Protein AF-A0A7Y7NU45-F1 (afdb_monomer_lite)

Structure (mmCIF, N/CA/C/O backbone):
data_AF-A0A7Y7NU45-F1
#
_entry.id   AF-A0A7Y7NU45-F1
#
loop_
_atom_site.group_PDB
_atom_site.id
_atom_site.type_symbol
_atom_site.label_atom_id
_atom_site.label_alt_id
_atom_site.label_comp_id
_atom_site.label_asym_id
_atom_site.label_entity_id
_atom_site.label_seq_id
_atom_site.pdbx_PDB_ins_code
_atom_site.Cartn_x
_atom_site.Cartn_y
_atom_site.Cartn_z
_atom_site.occupancy
_atom_site.B_iso_or_equiv
_atom_site.auth_seq_id
_atom_site.auth_comp_id
_atom_site.auth_asym_id
_atom_site.auth_atom_id
_atom_site.pdbx_PDB_model_num
ATOM 1 N N . MET A 1 1 ? 34.730 -13.138 20.789 1.00 39.31 1 MET A N 1
ATOM 2 C CA . MET A 1 1 ? 34.102 -14.218 19.996 1.00 39.31 1 MET A CA 1
ATOM 3 C C . MET A 1 1 ? 32.606 -13.938 19.883 1.00 39.31 1 MET A C 1
ATOM 5 O O . MET A 1 1 ? 32.024 -13.615 20.901 1.00 39.31 1 MET A O 1
ATOM 9 N N . LYS A 1 2 ? 32.054 -14.073 18.662 1.00 39.88 2 LYS A N 1
ATOM 10 C CA . LYS A 1 2 ? 30.634 -14.274 18.264 1.00 39.88 2 LYS A CA 1
ATOM 11 C C . LYS A 1 2 ? 29.599 -13.237 18.762 1.00 39.88 2 LYS A C 1
ATOM 13 O O . LYS A 1 2 ? 29.219 -13.240 19.918 1.00 39.88 2 LYS A O 1
ATOM 18 N N . LYS A 1 3 ? 29.236 -12.250 17.928 1.00 50.25 3 LYS A N 1
ATOM 19 C CA . LYS A 1 3 ? 28.207 -12.290 16.851 1.00 50.25 3 LYS A CA 1
ATOM 20 C C . LYS A 1 3 ? 26.789 -12.433 17.411 1.00 50.25 3 LYS A C 1
ATOM 22 O O . LYS A 1 3 ? 26.355 -13.544 17.687 1.00 50.25 3 LYS A O 1
ATOM 27 N N . ILE A 1 4 ? 26.087 -11.307 17.526 1.00 57.47 4 ILE A N 1
ATOM 28 C CA . ILE A 1 4 ? 24.706 -11.221 17.997 1.00 57.47 4 ILE A CA 1
ATOM 29 C C . ILE A 1 4 ? 23.976 -10.207 17.093 1.00 57.47 4 ILE A C 1
ATOM 31 O O . ILE A 1 4 ? 24.227 -9.013 17.179 1.00 57.47 4 ILE A O 1
ATOM 35 N N . HIS A 1 5 ? 23.093 -10.767 16.255 1.00 49.81 5 HIS A N 1
ATOM 36 C CA . HIS A 1 5 ? 21.863 -10.196 15.677 1.00 49.81 5 HIS A CA 1
ATOM 37 C C . HIS A 1 5 ? 22.051 -9.210 14.508 1.00 49.81 5 HIS A C 1
ATOM 39 O O . HIS A 1 5 ? 22.326 -8.035 14.685 1.00 49.81 5 HIS A O 1
ATOM 45 N N . THR A 1 6 ? 22.135 -9.700 13.270 1.00 47.94 6 THR A N 1
ATOM 46 C CA . THR A 1 6 ? 20.996 -10.066 12.397 1.00 47.94 6 THR A CA 1
ATOM 47 C C . 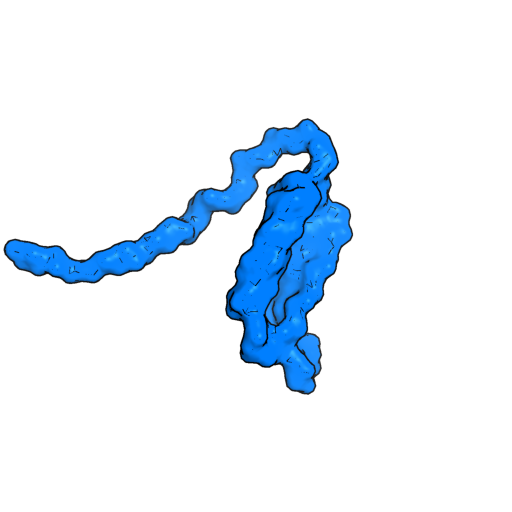THR A 1 6 ? 20.226 -8.838 11.904 1.00 47.94 6 THR A C 1
ATOM 49 O O . THR A 1 6 ? 19.321 -8.355 12.566 1.00 47.94 6 THR A O 1
ATOM 52 N N . ILE A 1 7 ? 20.620 -8.392 10.706 1.00 54.22 7 ILE A N 1
ATOM 53 C CA . ILE A 1 7 ? 19.749 -8.023 9.580 1.00 54.22 7 ILE A CA 1
ATOM 54 C C . ILE A 1 7 ? 18.572 -7.095 9.933 1.00 54.22 7 ILE A C 1
ATOM 56 O O . ILE A 1 7 ? 17.460 -7.545 10.183 1.00 54.22 7 ILE A O 1
ATOM 60 N N . LEU A 1 8 ? 18.810 -5.790 9.821 1.00 42.88 8 LEU A N 1
ATOM 61 C CA . LEU A 1 8 ? 17.781 -4.812 9.459 1.00 42.88 8 LEU A CA 1
ATOM 62 C C . LEU A 1 8 ? 18.300 -4.092 8.202 1.00 42.88 8 LEU A C 1
ATOM 64 O O . LEU A 1 8 ? 18.938 -3.050 8.272 1.00 42.88 8 LEU A O 1
ATOM 68 N N . ALA A 1 9 ? 18.444 -4.823 7.096 1.00 46.22 9 ALA A N 1
ATOM 69 C CA . ALA A 1 9 ? 17.442 -4.844 6.033 1.00 46.22 9 ALA A CA 1
ATOM 70 C C . ALA A 1 9 ? 17.001 -3.425 5.629 1.00 46.22 9 ALA A C 1
ATOM 72 O O . ALA A 1 9 ? 15.941 -2.949 6.010 1.00 46.22 9 ALA A O 1
ATOM 73 N N . THR A 1 10 ? 17.868 -2.772 4.855 1.00 46.69 10 THR A N 1
ATOM 74 C CA . THR A 1 10 ? 17.479 -2.164 3.574 1.00 46.69 10 THR A CA 1
ATOM 75 C C . THR A 1 10 ? 16.232 -1.272 3.601 1.00 46.69 10 THR A C 1
ATOM 77 O O . THR A 1 10 ? 15.282 -1.500 2.862 1.00 46.69 10 THR A O 1
ATOM 80 N N . ALA A 1 11 ? 16.241 -0.215 4.407 1.00 46.31 11 ALA A N 1
ATOM 81 C CA . ALA A 1 11 ? 15.344 0.913 4.179 1.00 46.31 11 ALA A CA 1
ATOM 82 C C . ALA A 1 11 ? 16.106 1.999 3.405 1.00 46.31 11 ALA A C 1
ATOM 84 O O . ALA A 1 11 ? 17.212 2.361 3.796 1.00 46.31 11 ALA A O 1
ATOM 85 N N . LEU A 1 12 ? 15.483 2.515 2.341 1.00 44.97 12 LEU A N 1
ATOM 86 C CA . LEU A 1 12 ? 15.879 3.694 1.553 1.00 44.97 12 LEU A CA 1
ATOM 87 C C . LEU A 1 12 ? 16.908 3.494 0.430 1.00 44.97 12 LEU A C 1
ATOM 89 O O . LEU A 1 12 ? 17.892 4.220 0.330 1.00 44.97 12 LEU A O 1
ATOM 93 N N . ILE A 1 13 ? 16.618 2.591 -0.510 1.00 53.41 13 ILE A N 1
ATOM 94 C CA . ILE A 1 13 ? 17.052 2.798 -1.903 1.00 53.41 13 ILE A CA 1
ATOM 95 C C . ILE A 1 13 ? 15.881 2.511 -2.839 1.00 53.41 13 ILE A C 1
ATOM 97 O O . ILE A 1 13 ? 15.859 1.485 -3.507 1.00 53.41 13 ILE A O 1
ATOM 101 N N . VAL A 1 14 ? 14.897 3.404 -2.909 1.00 50.84 14 VAL A N 1
ATOM 102 C CA . VAL A 1 14 ? 14.009 3.473 -4.077 1.00 50.84 14 VAL A CA 1
ATOM 103 C C . VAL A 1 14 ? 13.617 4.931 -4.267 1.00 50.84 14 VAL A C 1
ATOM 105 O O . VAL A 1 14 ? 13.082 5.537 -3.347 1.00 50.84 14 VAL A O 1
ATOM 108 N N . GLY A 1 15 ? 13.897 5.497 -5.442 1.00 47.72 15 GLY A N 1
ATOM 109 C CA . GLY A 1 15 ? 13.256 6.756 -5.828 1.00 47.72 15 GLY A CA 1
ATOM 110 C C . GLY A 1 15 ? 14.056 7.758 -6.655 1.00 47.72 15 GLY A C 1
ATOM 111 O O . GLY A 1 15 ? 13.635 8.902 -6.734 1.00 47.72 15 GLY A O 1
ATOM 112 N N . LEU A 1 16 ? 15.175 7.399 -7.292 1.00 54.72 16 LEU A N 1
ATOM 113 C CA . LEU A 1 16 ? 15.816 8.285 -8.278 1.00 54.72 16 LEU A CA 1
ATOM 114 C C . LEU A 1 16 ? 16.071 7.551 -9.591 1.00 54.72 16 LEU A C 1
ATOM 116 O O . LEU A 1 16 ? 17.191 7.169 -9.901 1.00 54.72 16 LEU A O 1
ATOM 120 N N . PHE A 1 17 ? 15.020 7.390 -10.393 1.00 50.41 17 PHE A N 1
ATOM 121 C CA . PHE A 1 17 ? 15.178 7.092 -11.816 1.00 50.41 17 PHE A CA 1
ATOM 122 C C . PHE A 1 17 ? 14.251 7.968 -12.631 1.00 50.41 17 PHE A C 1
ATOM 124 O O . PHE A 1 17 ? 13.170 7.553 -13.020 1.00 50.41 17 PHE A O 1
ATOM 131 N N . THR A 1 18 ? 14.651 9.207 -12.888 1.00 60.94 18 THR A N 1
ATOM 132 C CA . THR A 1 18 ? 14.019 10.108 -13.856 1.00 60.94 18 THR A CA 1
ATOM 133 C C . THR A 1 18 ? 14.274 9.616 -15.283 1.00 60.94 18 THR A C 1
ATOM 135 O O . THR A 1 18 ? 15.324 9.898 -15.846 1.00 60.94 18 THR A O 1
ATOM 138 N N . PHE A 1 19 ? 13.311 8.922 -15.894 1.00 49.09 19 PHE A N 1
ATOM 139 C CA . PHE A 1 19 ? 13.243 8.779 -17.352 1.00 49.09 19 PHE A CA 1
ATOM 140 C C . PHE A 1 19 ? 11.813 9.030 -17.835 1.00 49.09 19 PHE A C 1
ATOM 142 O O . PHE A 1 19 ? 10.894 8.265 -17.555 1.00 49.09 19 PHE A O 1
ATOM 149 N N . SER A 1 20 ? 11.647 10.170 -18.505 1.00 61.50 20 SER A N 1
ATOM 150 C CA . SER A 1 20 ? 10.509 10.537 -19.351 1.00 61.50 20 SER A CA 1
ATOM 151 C C . SER A 1 20 ? 10.214 9.375 -20.310 1.00 61.50 20 SER A C 1
ATOM 153 O O . SER A 1 20 ? 11.070 9.014 -21.113 1.00 61.50 20 SER A O 1
ATOM 155 N N . SER A 1 21 ? 9.104 8.645 -20.191 1.00 53.91 21 SER A N 1
ATOM 156 C CA . SER A 1 21 ? 7.828 8.922 -20.868 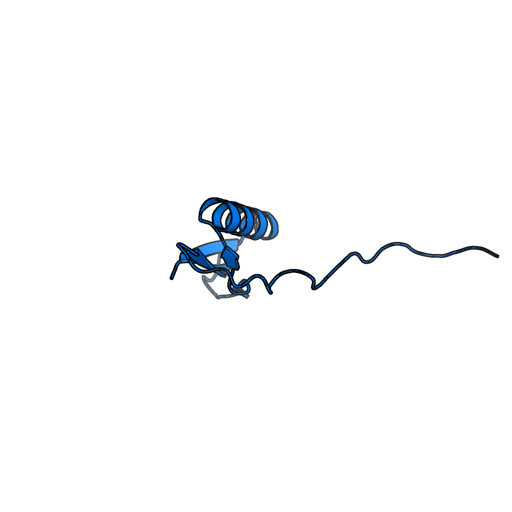1.00 53.91 21 SER A CA 1
ATOM 157 C C . SER A 1 21 ? 6.792 7.898 -20.356 1.00 53.91 21 SER A C 1
ATOM 159 O O . SER A 1 21 ? 7.127 6.723 -20.230 1.00 53.91 21 SER A O 1
ATOM 161 N N . CYS A 1 22 ? 5.556 8.318 -20.052 1.00 60.16 22 CYS A N 1
ATOM 162 C CA . CYS A 1 22 ? 4.470 7.495 -19.468 1.00 60.16 22 CYS A CA 1
ATOM 163 C C . CYS A 1 22 ? 4.711 6.976 -18.039 1.00 60.16 22 CYS A C 1
ATOM 165 O O . CYS A 1 22 ? 4.360 5.842 -17.705 1.00 60.16 22 CYS A O 1
ATOM 167 N N . LYS A 1 23 ? 5.275 7.818 -17.174 1.00 67.69 23 LYS A N 1
ATOM 168 C CA . LYS A 1 23 ? 5.290 7.530 -15.743 1.00 67.69 23 LYS A CA 1
ATOM 169 C C . LYS A 1 23 ? 3.904 7.747 -15.157 1.00 67.69 23 LYS A C 1
ATOM 171 O O . LYS A 1 23 ? 3.357 8.837 -15.274 1.00 67.69 23 LYS A O 1
ATOM 176 N N . LYS A 1 24 ? 3.358 6.705 -14.543 1.00 79.56 24 LYS A N 1
ATOM 177 C CA . LYS A 1 24 ? 2.193 6.803 -13.673 1.00 79.56 24 LYS A CA 1
ATOM 178 C C . LYS A 1 24 ? 2.720 7.085 -12.268 1.00 79.56 24 LYS A C 1
ATOM 180 O O . LYS A 1 24 ? 3.708 6.471 -11.869 1.00 79.56 24 LYS A O 1
ATOM 185 N N . CYS A 1 25 ? 2.102 8.014 -11.552 1.00 83.06 25 CYS A N 1
ATOM 186 C CA . CYS A 1 25 ? 2.393 8.252 -10.143 1.00 83.06 25 CYS A CA 1
ATOM 187 C C . CYS A 1 25 ? 1.136 7.943 -9.333 1.00 83.06 25 CYS A C 1
ATOM 189 O O . CYS A 1 25 ? 0.032 8.285 -9.757 1.00 83.06 25 CYS A O 1
ATOM 191 N N . SER A 1 26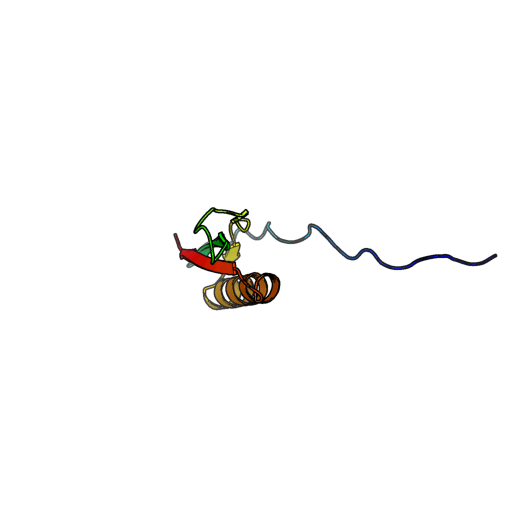 ? 1.287 7.247 -8.210 1.00 86.06 26 SER A N 1
ATOM 192 C CA . SER A 1 26 ? 0.183 6.862 -7.329 1.00 86.06 26 SER A CA 1
ATOM 193 C C . SER A 1 26 ? 0.501 7.188 -5.884 1.00 86.06 26 SER A C 1
ATOM 195 O O . SER A 1 26 ? 1.638 7.037 -5.444 1.00 86.06 26 SER A O 1
ATOM 197 N N . ILE A 1 27 ? -0.518 7.602 -5.140 1.00 88.44 27 ILE A N 1
ATOM 198 C CA . ILE A 1 27 ? -0.460 7.773 -3.692 1.00 88.44 27 ILE A CA 1
ATOM 199 C C . ILE A 1 27 ? -1.591 6.942 -3.098 1.00 88.44 27 ILE A C 1
ATOM 201 O O . ILE A 1 27 ? -2.759 7.120 -3.453 1.00 88.44 27 ILE A O 1
ATOM 205 N N . CYS A 1 28 ? -1.255 6.042 -2.182 1.00 87.81 28 CYS A N 1
ATOM 206 C CA . CYS A 1 28 ? -2.214 5.241 -1.441 1.00 87.81 28 CYS A CA 1
ATOM 207 C C . CYS A 1 28 ? -2.432 5.825 -0.050 1.00 87.81 28 CYS A C 1
ATOM 209 O O . CYS A 1 28 ? -1.487 6.110 0.674 1.00 87.81 28 CYS A O 1
ATOM 211 N N . VAL A 1 29 ? -3.688 5.971 0.349 1.00 90.75 29 VAL A N 1
ATOM 212 C CA . VAL A 1 29 ? -4.082 6.422 1.682 1.00 90.75 29 VAL A CA 1
ATOM 213 C C . VAL A 1 29 ? -4.692 5.254 2.433 1.00 90.75 29 VAL A C 1
ATOM 215 O O . VAL A 1 29 ? -5.549 4.544 1.905 1.00 90.75 29 VAL A O 1
ATOM 218 N N . VAL A 1 30 ? -4.264 5.080 3.676 1.00 90.25 30 VAL A N 1
ATOM 219 C CA . VAL A 1 30 ? -4.792 4.079 4.597 1.00 90.25 30 VAL A CA 1
ATOM 220 C C . VAL A 1 30 ? -5.746 4.765 5.553 1.00 90.25 30 VAL A C 1
ATOM 222 O O . VAL A 1 30 ? -5.385 5.731 6.230 1.00 90.25 30 VAL A O 1
ATOM 225 N N . LYS A 1 31 ? -6.964 4.245 5.629 1.00 89.19 31 LYS A N 1
ATOM 226 C CA . LYS A 1 31 ? -7.983 4.682 6.573 1.00 89.19 31 LYS A CA 1
ATOM 227 C C . LYS A 1 31 ? -8.389 3.528 7.470 1.00 89.19 31 LYS A C 1
ATOM 229 O O . LYS A 1 31 ? -8.451 2.384 7.029 1.00 89.19 31 LYS A O 1
ATOM 234 N N . GLU A 1 32 ? -8.686 3.826 8.722 1.00 86.69 32 GLU A N 1
ATOM 235 C CA . GLU A 1 32 ? -9.293 2.857 9.625 1.00 86.69 32 GLU A CA 1
ATOM 236 C C . GLU A 1 32 ? -10.699 2.503 9.123 1.00 86.69 32 GLU A C 1
ATOM 238 O O . GLU A 1 32 ? -11.497 3.402 8.853 1.00 86.69 32 GLU A O 1
ATOM 243 N N . ALA A 1 33 ? -11.023 1.214 8.983 1.00 81.25 33 ALA A N 1
ATOM 244 C CA . ALA A 1 33 ? -12.324 0.808 8.442 1.00 81.25 33 ALA A CA 1
ATOM 245 C C . ALA A 1 33 ? -13.501 1.184 9.366 1.00 81.25 33 ALA A C 1
ATOM 247 O O . ALA A 1 33 ? -14.604 1.431 8.886 1.00 81.25 33 ALA A O 1
ATOM 248 N N . SER A 1 34 ? -13.267 1.254 10.680 1.00 82.44 34 SER A N 1
ATOM 249 C CA . SER A 1 34 ? -14.278 1.586 11.693 1.00 82.44 34 SER A CA 1
ATOM 250 C C . SER A 1 34 ? -14.637 3.067 11.736 1.00 82.44 34 SER A C 1
ATOM 252 O O . SER A 1 34 ? -15.814 3.407 11.830 1.00 82.44 34 SER A O 1
ATOM 254 N N . THR A 1 35 ? -13.639 3.951 11.700 1.00 85.50 35 THR A N 1
ATOM 255 C CA . THR A 1 35 ? -13.844 5.398 11.887 1.00 85.50 35 THR A CA 1
ATOM 256 C C . THR A 1 35 ? -13.726 6.200 10.594 1.00 85.50 35 THR A C 1
ATOM 258 O O . THR A 1 35 ? -14.150 7.351 10.550 1.00 85.50 35 THR A O 1
ATOM 261 N N . GLY A 1 36 ? -13.144 5.624 9.538 1.00 82.06 36 GLY A N 1
ATOM 262 C CA . GLY A 1 36 ? -12.818 6.337 8.301 1.00 82.06 36 GLY A CA 1
ATOM 263 C C . GLY A 1 36 ? -11.663 7.333 8.448 1.00 82.06 36 GLY A C 1
ATOM 264 O O . GLY A 1 36 ? -11.338 8.034 7.485 1.00 82.06 36 GLY A O 1
ATOM 265 N N . ASN A 1 37 ? -11.029 7.394 9.624 1.00 86.44 37 ASN A N 1
ATOM 266 C CA . ASN A 1 37 ? -9.913 8.290 9.892 1.00 86.44 37 ASN A CA 1
ATOM 267 C C . ASN A 1 37 ? -8.672 7.840 9.126 1.00 86.44 37 ASN A C 1
ATOM 269 O O . ASN A 1 37 ? -8.346 6.654 9.082 1.00 86.44 37 ASN A O 1
ATOM 273 N N . GLN A 1 38 ? -7.967 8.800 8.533 1.00 85.31 38 GLN A N 1
ATOM 274 C CA . GLN A 1 38 ? -6.697 8.540 7.871 1.00 85.31 38 GLN A CA 1
ATOM 275 C C . GLN A 1 38 ? -5.626 8.193 8.906 1.00 85.31 38 GLN A C 1
ATOM 277 O O . GLN A 1 38 ? -5.360 8.971 9.818 1.00 85.31 38 GLN A O 1
ATOM 282 N N . ILE A 1 39 ? -5.017 7.024 8.734 1.00 86.25 39 ILE A N 1
ATOM 283 C CA . ILE A 1 39 ? -3.934 6.512 9.577 1.00 86.25 39 ILE A CA 1
ATOM 284 C C . ILE A 1 39 ? -2.594 6.983 9.012 1.00 86.25 39 ILE A C 1
ATOM 286 O O . ILE A 1 39 ? -1.741 7.484 9.736 1.00 86.25 39 ILE A O 1
ATOM 290 N N . THR A 1 40 ? -2.405 6.798 7.703 1.00 85.44 40 THR A N 1
ATOM 291 C CA . THR A 1 40 ? -1.158 7.120 7.008 1.00 85.44 40 THR A CA 1
ATOM 292 C C . THR A 1 40 ? -1.376 7.205 5.495 1.00 85.44 40 THR A C 1
ATOM 294 O O . THR A 1 40 ? -2.453 6.869 4.990 1.00 85.44 40 THR A O 1
ATOM 297 N N . SER A 1 41 ? -0.343 7.626 4.774 1.00 86.19 41 SER A N 1
ATOM 298 C CA . SER A 1 41 ? -0.267 7.604 3.314 1.00 86.19 41 SER A CA 1
ATOM 299 C C . SER A 1 41 ? 1.048 6.975 2.870 1.00 86.19 41 SER A C 1
ATOM 301 O O . SER A 1 41 ? 2.047 7.062 3.580 1.00 86.19 41 SER A O 1
ATOM 303 N N . SER A 1 42 ? 1.055 6.354 1.696 1.00 83.50 42 SER A N 1
ATOM 304 C CA . SER A 1 42 ? 2.286 5.981 1.014 1.00 83.50 42 SER A CA 1
ATOM 305 C C . SER A 1 42 ? 3.024 7.233 0.547 1.00 83.50 42 SER A C 1
ATOM 307 O O . SER A 1 42 ? 2.408 8.266 0.266 1.00 83.50 42 SER A O 1
ATOM 309 N N . ASP A 1 43 ? 4.330 7.097 0.359 1.00 81.88 43 ASP A N 1
ATOM 310 C CA . ASP A 1 43 ? 5.074 8.024 -0.484 1.00 81.88 43 ASP A CA 1
ATOM 311 C C . ASP A 1 43 ? 4.569 7.954 -1.937 1.00 81.88 43 ASP A C 1
ATOM 313 O O . ASP A 1 43 ? 3.852 7.025 -2.333 1.00 81.88 43 ASP A O 1
ATOM 317 N N . GLU A 1 44 ? 4.922 8.961 -2.735 1.00 82.19 44 GLU A N 1
ATOM 318 C CA . GLU A 1 44 ? 4.557 9.016 -4.149 1.00 82.19 44 GLU A CA 1
ATOM 319 C C . GLU A 1 44 ? 5.261 7.894 -4.932 1.00 82.19 44 GLU A C 1
ATOM 321 O O . GLU A 1 44 ? 6.480 7.881 -5.114 1.00 82.19 44 GLU A O 1
ATOM 326 N N . MET A 1 45 ? 4.474 6.927 -5.401 1.00 85.06 45 MET A N 1
ATOM 327 C CA . MET A 1 45 ? 4.937 5.765 -6.155 1.00 85.06 45 MET A CA 1
ATOM 328 C C . MET A 1 45 ? 4.912 6.088 -7.644 1.00 85.06 45 MET A C 1
ATOM 330 O O . MET A 1 45 ? 3.870 5.975 -8.289 1.00 85.06 45 MET A O 1
ATOM 334 N N . CYS A 1 46 ? 6.055 6.494 -8.196 1.00 84.25 46 CYS A N 1
ATOM 335 C CA . CYS A 1 46 ? 6.196 6.805 -9.618 1.00 84.25 46 CYS A CA 1
ATOM 336 C C . CYS A 1 46 ? 6.962 5.716 -10.376 1.00 84.25 46 CYS A C 1
ATOM 338 O O . CYS A 1 46 ? 8.113 5.414 -10.062 1.00 84.25 46 CYS A O 1
ATOM 340 N N . GLY A 1 47 ? 6.371 5.202 -11.453 1.00 82.56 47 GLY A N 1
ATOM 341 C CA . GLY A 1 47 ? 6.982 4.176 -12.301 1.00 82.56 47 GLY A CA 1
ATOM 342 C C . GLY A 1 47 ? 6.171 3.905 -13.564 1.00 82.56 47 GLY A C 1
ATOM 343 O O . GLY A 1 47 ? 5.295 4.686 -13.942 1.00 82.56 47 GLY A O 1
ATOM 344 N N . SER A 1 48 ? 6.442 2.791 -14.238 1.00 84.25 48 SER A N 1
ATOM 345 C CA . SER A 1 48 ? 5.535 2.275 -15.267 1.00 84.25 48 SER A CA 1
ATOM 346 C C . SER A 1 48 ? 4.201 1.830 -14.652 1.00 84.25 48 SER A C 1
ATOM 348 O O . SER A 1 48 ? 4.109 1.550 -13.458 1.00 84.25 48 SER A O 1
ATOM 350 N N . LYS A 1 49 ? 3.143 1.716 -15.468 1.00 83.50 49 LYS A N 1
ATOM 351 C CA . LYS A 1 49 ? 1.817 1.250 -15.007 1.00 83.50 49 LYS A CA 1
ATOM 352 C C . LYS A 1 49 ? 1.898 -0.066 -14.220 1.00 83.50 49 LYS A C 1
ATOM 354 O O . LYS A 1 49 ? 1.184 -0.222 -13.235 1.00 83.50 49 LYS A O 1
ATOM 359 N N . SER A 1 50 ? 2.749 -0.988 -14.666 1.00 85.56 50 SER A N 1
ATOM 360 C CA . SER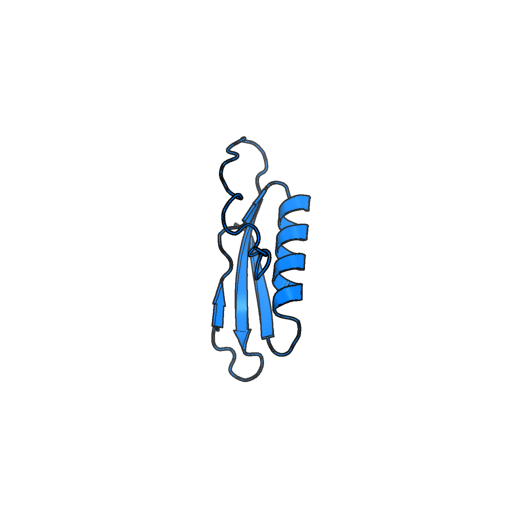 A 1 50 ? 2.950 -2.297 -14.044 1.00 85.56 50 SER A CA 1
ATOM 361 C C . SER A 1 50 ? 3.699 -2.188 -12.718 1.00 85.56 50 SER A C 1
ATOM 363 O O . SER A 1 50 ? 3.300 -2.817 -11.748 1.00 85.56 50 SER A O 1
ATOM 365 N N . GLU A 1 51 ? 4.751 -1.366 -12.656 1.00 85.31 51 GLU A N 1
ATOM 366 C CA . GLU A 1 51 ? 5.511 -1.129 -11.422 1.00 85.31 51 GLU A CA 1
ATOM 367 C C . GLU A 1 51 ? 4.642 -0.478 -10.349 1.00 85.31 51 GLU A C 1
ATOM 369 O O . GLU A 1 51 ? 4.619 -0.947 -9.217 1.00 85.31 51 GLU A O 1
ATOM 374 N N . VAL A 1 52 ? 3.877 0.551 -10.720 1.00 86.44 52 VAL A N 1
ATOM 375 C CA . VAL A 1 52 ? 2.958 1.229 -9.801 1.00 86.44 52 VAL A CA 1
ATOM 376 C C . VAL A 1 52 ? 1.891 0.269 -9.292 1.00 86.44 52 VAL A C 1
ATOM 378 O O . VAL A 1 52 ? 1.628 0.258 -8.099 1.00 86.44 52 VAL A O 1
ATOM 381 N N . ALA A 1 53 ? 1.316 -0.578 -10.151 1.00 87.94 53 ALA A N 1
ATOM 382 C CA . ALA A 1 53 ? 0.344 -1.580 -9.713 1.00 87.94 53 ALA A CA 1
ATOM 383 C C . ALA A 1 53 ? 0.949 -2.569 -8.699 1.00 87.94 53 ALA A C 1
ATOM 385 O O . ALA A 1 53 ? 0.327 -2.849 -7.678 1.00 87.94 53 ALA A O 1
ATOM 386 N N . THR A 1 54 ? 2.180 -3.037 -8.932 1.00 89.75 54 THR A N 1
ATOM 387 C CA . THR A 1 54 ? 2.890 -3.897 -7.974 1.00 89.75 54 THR A CA 1
ATOM 388 C C . THR A 1 54 ? 3.138 -3.177 -6.647 1.00 89.75 54 THR A C 1
ATOM 390 O O . THR A 1 54 ? 2.905 -3.760 -5.592 1.00 89.75 54 THR A O 1
ATOM 393 N N . MET A 1 55 ? 3.558 -1.906 -6.679 1.00 88.19 55 MET A N 1
ATOM 394 C CA . MET A 1 55 ? 3.762 -1.110 -5.463 1.00 88.19 55 MET A CA 1
ATOM 395 C C . MET A 1 55 ? 2.445 -0.866 -4.708 1.00 88.19 55 MET A C 1
ATOM 397 O O . MET A 1 55 ? 2.419 -0.983 -3.487 1.00 88.19 55 MET A O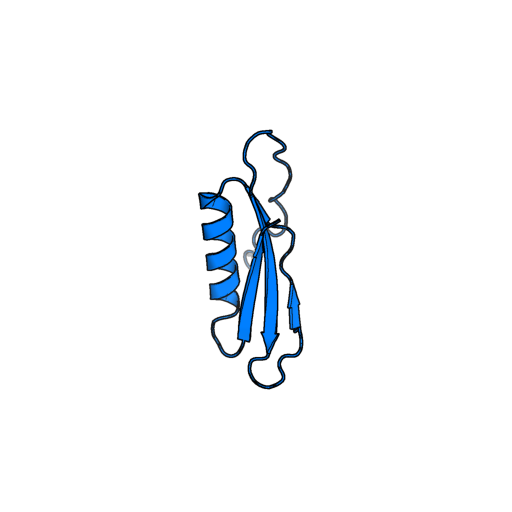 1
ATOM 401 N N . GLU A 1 56 ? 1.345 -0.583 -5.415 1.00 88.62 56 GLU A N 1
ATOM 402 C CA . GLU A 1 56 ? 0.009 -0.443 -4.823 1.00 88.62 56 GLU A CA 1
ATOM 403 C C . GLU A 1 56 ? -0.445 -1.740 -4.141 1.00 88.62 56 GLU A C 1
ATOM 405 O O . GLU A 1 56 ? -0.981 -1.697 -3.034 1.00 88.62 56 GLU A O 1
ATOM 410 N N . ASP A 1 57 ? -0.232 -2.894 -4.775 1.00 90.81 57 ASP A N 1
ATOM 411 C CA . ASP A 1 57 ? -0.609 -4.191 -4.210 1.00 90.81 57 ASP A CA 1
ATOM 412 C C . ASP A 1 57 ? 0.263 -4.572 -3.011 1.00 90.81 57 ASP A C 1
ATOM 414 O O . ASP A 1 57 ? -0.256 -5.045 -1.999 1.00 90.81 57 ASP A O 1
ATOM 418 N N . ASP A 1 58 ? 1.570 -4.326 -3.072 1.00 88.38 58 ASP A N 1
ATOM 419 C CA . ASP A 1 58 ? 2.466 -4.560 -1.939 1.00 88.38 58 ASP A CA 1
ATOM 420 C C . ASP A 1 58 ? 2.196 -3.592 -0.782 1.00 88.38 58 ASP A C 1
ATOM 422 O O . ASP A 1 58 ? 2.328 -3.971 0.384 1.00 88.38 58 ASP A O 1
ATOM 426 N N . PHE A 1 59 ? 1.750 -2.367 -1.071 1.00 86.94 59 PHE A N 1
ATOM 427 C CA . PHE A 1 59 ? 1.262 -1.449 -0.050 1.00 86.94 59 PHE A CA 1
ATOM 428 C C . PHE A 1 59 ? -0.039 -1.968 0.571 1.00 86.94 59 PHE A C 1
ATOM 430 O O . PHE A 1 59 ? -0.126 -2.066 1.790 1.0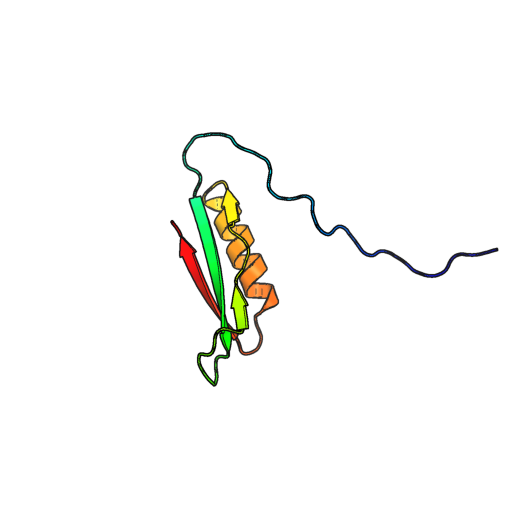0 86.94 59 PHE A O 1
ATOM 437 N N . LYS A 1 60 ? -1.029 -2.390 -0.226 1.00 86.75 60 LYS A N 1
ATOM 438 C CA . LYS A 1 60 ? -2.292 -2.956 0.290 1.00 86.75 60 LYS A CA 1
ATOM 439 C C . LYS A 1 60 ? -2.070 -4.171 1.189 1.00 86.75 60 LYS A C 1
ATOM 441 O O . LYS A 1 60 ? -2.654 -4.228 2.267 1.00 86.75 60 LYS A O 1
ATOM 446 N N . LYS A 1 61 ? -1.186 -5.096 0.798 1.00 88.88 61 LYS A N 1
ATOM 447 C CA . LYS A 1 61 ? -0.852 -6.291 1.597 1.00 88.88 61 LYS A CA 1
ATOM 448 C C . LYS A 1 61 ? -0.292 -5.954 2.981 1.00 88.88 61 LYS A C 1
ATOM 450 O O . LYS A 1 61 ? -0.485 -6.727 3.914 1.00 88.88 61 LYS A O 1
ATOM 455 N N . GLN A 1 62 ? 0.381 -4.813 3.145 1.00 84.62 62 GLN A N 1
ATOM 456 C CA . GLN A 1 62 ? 0.868 -4.376 4.461 1.00 84.62 62 GLN A CA 1
ATOM 457 C C . GLN A 1 62 ? -0.272 -3.987 5.417 1.00 84.62 62 GLN A C 1
ATOM 459 O O . GLN A 1 62 ? -0.074 -3.988 6.629 1.00 84.62 62 GLN A O 1
ATOM 464 N N . TRP A 1 63 ? -1.465 -3.696 4.891 1.00 83.81 63 TRP A N 1
ATOM 465 C CA . TRP A 1 63 ? -2.606 -3.160 5.639 1.00 83.81 63 TRP A CA 1
ATOM 466 C C . TRP A 1 63 ? -3.847 -4.073 5.614 1.00 83.81 63 TRP A C 1
ATOM 468 O O . TRP A 1 63 ? -4.926 -3.644 6.018 1.00 83.81 63 TRP A O 1
ATOM 478 N N . ASP A 1 64 ? -3.695 -5.335 5.201 1.00 69.88 64 ASP A N 1
ATOM 479 C CA . ASP A 1 64 ? -4.763 -6.297 4.848 1.00 69.88 64 ASP A CA 1
ATOM 480 C C . ASP A 1 64 ? -5.714 -6.713 6.004 1.00 69.88 64 ASP A C 1
ATOM 482 O O . ASP A 1 64 ? -6.561 -7.585 5.850 1.00 69.88 64 ASP A O 1
ATOM 486 N N . ASN A 1 65 ? -5.605 -6.110 7.194 1.00 69.38 65 ASN A N 1
ATOM 487 C CA . ASN A 1 65 ? -6.308 -6.548 8.407 1.00 69.38 65 ASN A CA 1
ATOM 488 C C . ASN A 1 65 ? -6.960 -5.395 9.188 1.00 69.38 65 ASN A C 1
ATOM 490 O O . ASN A 1 65 ? -6.523 -5.082 10.290 1.00 69.38 65 ASN A O 1
ATOM 494 N N . SER A 1 66 ? -8.068 -4.840 8.680 1.00 75.31 66 SER A N 1
ATOM 495 C CA . SER A 1 66 ? -8.938 -3.799 9.305 1.00 75.31 66 SER A CA 1
ATOM 496 C C . SER A 1 66 ? -8.770 -2.371 8.778 1.00 75.31 66 SER A C 1
ATOM 498 O O . SER A 1 66 ? -9.349 -1.431 9.331 1.00 75.31 66 SER A O 1
ATOM 500 N N . TYR A 1 67 ? -8.038 -2.196 7.682 1.00 83.88 67 TYR A N 1
ATOM 501 C CA . TYR A 1 67 ? -7.859 -0.892 7.058 1.00 83.88 67 TYR A CA 1
ATOM 502 C C . TYR A 1 67 ? -8.433 -0.865 5.648 1.00 83.88 67 TYR A C 1
ATOM 504 O O . TYR A 1 67 ? -8.384 -1.838 4.902 1.00 83.88 67 TYR A O 1
ATOM 512 N N . THR A 1 68 ? -8.981 0.285 5.279 1.00 86.69 68 THR A N 1
ATOM 513 C CA . THR A 1 68 ? -9.355 0.588 3.903 1.00 86.69 68 THR A CA 1
ATOM 514 C C . THR A 1 68 ? -8.192 1.310 3.244 1.00 86.69 68 THR A C 1
ATOM 516 O O . THR A 1 68 ? -7.827 2.410 3.658 1.00 86.69 68 THR A O 1
ATOM 519 N N . VAL A 1 69 ? -7.619 0.707 2.207 1.00 87.56 69 VAL A N 1
ATOM 520 C CA . VAL A 1 69 ? -6.557 1.323 1.406 1.00 87.56 69 VAL A CA 1
ATOM 521 C C . VAL A 1 69 ? -7.156 1.850 0.108 1.00 87.56 69 VAL A C 1
ATOM 523 O O . VAL A 1 69 ? -7.825 1.118 -0.618 1.00 87.56 69 VAL A O 1
ATOM 526 N N . SER A 1 70 ? -6.938 3.126 -0.195 1.00 88.12 70 SER A N 1
ATOM 527 C CA . SER A 1 70 ? -7.403 3.766 -1.431 1.00 88.12 70 SER A CA 1
ATOM 528 C C . SER A 1 70 ? -6.232 4.418 -2.148 1.00 88.12 70 SER A C 1
ATOM 530 O O . SER A 1 70 ? -5.584 5.287 -1.578 1.00 88.12 70 SER A O 1
ATOM 532 N N . CYS A 1 71 ? -5.970 4.014 -3.388 1.00 85.50 71 CYS A N 1
ATOM 533 C CA . CYS A 1 71 ? -4.880 4.549 -4.200 1.00 85.50 71 CYS A CA 1
ATOM 534 C C . CYS A 1 71 ? -5.428 5.497 -5.263 1.00 85.50 71 CYS A C 1
ATOM 536 O O . CYS A 1 71 ? -6.396 5.168 -5.950 1.00 85.50 71 CYS A O 1
ATOM 538 N N . SER A 1 72 ? -4.824 6.678 -5.369 1.00 84.81 72 SER A N 1
ATOM 539 C CA . SER A 1 72 ? -5.183 7.696 -6.348 1.00 84.81 72 SER A CA 1
ATOM 540 C C . SER A 1 72 ? -3.981 7.987 -7.224 1.00 84.81 72 SER A C 1
ATOM 542 O O . SER A 1 72 ? -2.883 8.228 -6.726 1.00 84.81 72 SER A O 1
ATOM 544 N N . THR A 1 73 ? -4.201 7.969 -8.532 1.00 81.44 73 THR A N 1
ATOM 545 C CA . THR A 1 73 ? -3.138 8.169 -9.514 1.00 81.44 73 THR A CA 1
ATOM 546 C C . THR A 1 73 ? -3.271 9.525 -10.165 1.00 81.44 73 THR A C 1
ATOM 548 O O . THR A 1 73 ? -4.371 9.865 -10.604 1.00 81.44 73 THR A O 1
ATOM 551 N N . ASN A 1 74 ? -2.164 10.264 -10.199 1.00 64.12 74 ASN A N 1
ATOM 552 C CA . ASN A 1 74 ? -2.047 11.557 -10.870 1.00 64.12 74 ASN A CA 1
ATOM 553 C C . ASN A 1 74 ? -1.695 11.360 -12.350 1.00 64.12 74 ASN A C 1
ATOM 555 O O . ASN A 1 74 ? -0.942 10.398 -12.650 1.00 64.12 74 ASN A O 1
#

Secondary structure (DSSP, 8-state):
--------------------S--EEEEEEEEETTT--EEEE---EEE-HHHHHHHHHHHHHHTTTTEEEEEEE-

Radius of gyration: 16.05 Å; chains: 1; bounding box: 48×26×41 Å

Sequence (74 aa):
MKKIHTILATALIVGLFTFSSCKKCSICVVKEASTGNQITSSDEMCGSKSEVATMEDDFKKQWDNSYTVSCSTN

pLDDT: mean 74.12, std 16.47, range [39.31, 90.81]

Foldseek 3Di:
DDDDDDDPDDDDDDDDDDDDDAKKWKKKWKAFQVPRHTPDIDDIQIDHPVSSVVVLVVVCVVVVPGIDIDMDID